Protein AF-A0A450TA01-F1 (afdb_monomer)

Organism: NCBI:txid2126338

Secondary structure (DSSP, 8-state):
-HHHHHHHHHHHHHHHHHHHHHHHHHHHHHHHHHHHHHHHH-SPPHHHHHHHHH--HHHHHHHHHHTTT-SSHHHHS---

Mean predicted aligned error: 4.09 Å

Nearest PDB structures (foldseek):
  6dmx-assembly2_G  TM=3.541E-01  e=3.512E+00  Mus musculus
  8wkw-assembly1_A  TM=4.005E-01  e=9.589E+00  Homo sapiens

InterPro domains:
  IPR025587 Domain of unknown function DUF4351 [PF14261] (23-74)

Solvent-accessible surface area (backbone atoms only — not comparable to full-atom values): 4662 Å² total; per-residue (Å²): 111,70,69,60,53,52,54,48,51,54,54,50,50,52,54,51,53,52,49,53,54,50,52,55,50,42,55,50,51,37,55,52,48,52,53,51,46,35,73,75,72,39,88,74,53,70,69,57,55,53,49,50,77,69,49,50,65,67,56,52,50,56,33,57,65,33,64,80,74,43,90,47,78,68,60,36,70,63,76,132

Sequence (80 aa):
MQQGMQRGLERGLEKGLEKGRLEGKAEEAVAILERLLVKRFGPLGEGTKKRLKLATLEQLDYWSDRILDASTIDTIFEEH

Foldseek 3Di:
DVVVVVVVVVVVVVVVVVVVVLVVLLVVLLVVLLVLCCVQANDDDPVVNVCSVPDHPVLSVQLVVCSVPDPHPVSSVDDD

pLDDT: mean 94.05, std 6.13, range [54.72, 98.19]

Radius of gyration: 18.0 Å; Cα contacts (8 Å, |Δi|>4): 34; chains: 1; bounding box: 43×24×49 Å

Structure (mmCIF, N/CA/C/O backbone):
data_AF-A0A450TA01-F1
#
_entry.id   AF-A0A450TA01-F1
#
loop_
_atom_site.group_PDB
_atom_site.id
_atom_site.type_symbol
_atom_site.label_atom_id
_atom_site.label_alt_id
_atom_site.label_comp_id
_atom_site.label_asym_id
_atom_site.label_entity_id
_atom_site.label_seq_id
_atom_site.pdbx_PDB_ins_code
_atom_site.Cartn_x
_atom_site.Cartn_y
_atom_site.Cartn_z
_atom_site.occupancy
_atom_site.B_iso_or_equiv
_atom_site.auth_seq_id
_atom_site.auth_comp_id
_atom_site.auth_asym_id
_atom_site.auth_atom_id
_atom_site.pdbx_PDB_model_num
ATOM 1 N N . MET A 1 1 ? 27.193 -4.468 -35.239 1.00 77.19 1 MET A N 1
ATOM 2 C CA . MET A 1 1 ? 27.484 -3.843 -33.926 1.00 77.19 1 MET A CA 1
ATOM 3 C C . MET A 1 1 ? 26.477 -2.751 -33.564 1.00 77.19 1 MET A C 1
ATOM 5 O O . MET A 1 1 ? 25.834 -2.891 -32.535 1.00 77.19 1 MET A O 1
ATOM 9 N N . GLN A 1 2 ? 26.248 -1.741 -34.416 1.00 84.94 2 GLN A N 1
ATOM 10 C CA . GLN A 1 2 ? 25.317 -0.628 -34.127 1.00 84.94 2 GLN A CA 1
ATOM 11 C C . GLN A 1 2 ? 23.880 -1.073 -33.783 1.00 84.94 2 GLN A C 1
ATOM 13 O O . GLN A 1 2 ? 23.313 -0.615 -32.798 1.00 84.94 2 GLN A O 1
ATOM 18 N N . GLN A 1 3 ? 23.321 -2.044 -34.514 1.00 85.44 3 GLN A N 1
ATOM 19 C CA . GLN A 1 3 ? 21.971 -2.563 -34.237 1.00 85.44 3 GLN A CA 1
ATOM 20 C C . GLN A 1 3 ? 21.839 -3.257 -32.870 1.00 85.44 3 GLN A C 1
ATOM 22 O O . GLN A 1 3 ? 20.784 -3.192 -32.247 1.00 85.44 3 GLN A O 1
ATOM 27 N N . GLY A 1 4 ? 22.895 -3.925 -32.391 1.00 92.88 4 GLY A N 1
ATOM 28 C CA . GLY A 1 4 ? 22.883 -4.573 -31.075 1.00 92.88 4 GLY A CA 1
ATOM 29 C C . GLY A 1 4 ? 22.876 -3.552 -29.938 1.00 92.88 4 GLY A C 1
ATOM 30 O O . GLY A 1 4 ? 22.155 -3.728 -28.961 1.00 92.88 4 GLY A O 1
ATOM 31 N N . MET A 1 5 ? 23.622 -2.458 -30.107 1.00 94.81 5 MET A N 1
ATOM 32 C CA . MET A 1 5 ? 23.678 -1.359 -29.144 1.00 94.81 5 MET A CA 1
ATOM 33 C C . MET A 1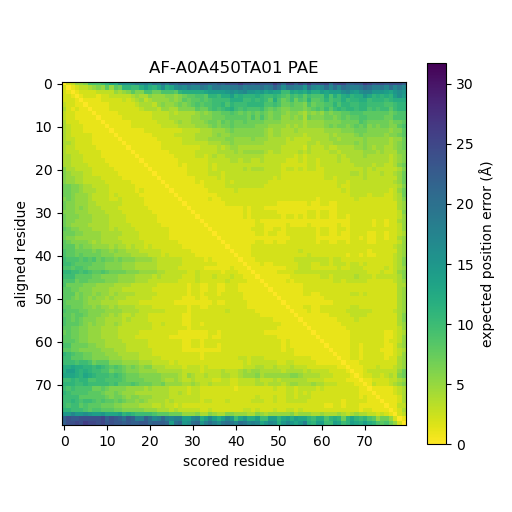 5 ? 22.346 -0.602 -29.067 1.00 94.81 5 MET A C 1
ATOM 35 O O . MET A 1 5 ? 21.841 -0.387 -27.969 1.00 94.81 5 MET A O 1
ATOM 39 N N . GLN A 1 6 ? 21.737 -0.295 -30.218 1.00 92.94 6 GLN A N 1
ATOM 40 C CA . GLN A 1 6 ? 20.423 0.355 -30.283 1.00 92.94 6 GLN A CA 1
ATOM 41 C C . GLN A 1 6 ? 19.343 -0.477 -29.573 1.00 92.94 6 GLN A C 1
ATOM 43 O O . GLN A 1 6 ? 18.660 0.023 -28.684 1.00 92.94 6 GLN A O 1
ATOM 48 N N . ARG A 1 7 ? 19.260 -1.780 -29.880 1.00 93.19 7 ARG A N 1
ATOM 49 C CA . ARG A 1 7 ? 18.310 -2.698 -29.223 1.00 93.19 7 ARG A CA 1
ATOM 50 C C . ARG A 1 7 ? 18.557 -2.831 -27.720 1.00 93.19 7 ARG A C 1
ATOM 52 O O . ARG A 1 7 ? 17.614 -3.025 -26.958 1.00 93.19 7 ARG A O 1
ATOM 59 N N . GLY A 1 8 ? 19.819 -2.781 -27.290 1.00 96.44 8 GLY A N 1
ATOM 60 C CA . GLY A 1 8 ? 20.181 -2.807 -25.874 1.00 96.44 8 GLY A CA 1
ATOM 61 C C . GLY A 1 8 ? 19.679 -1.569 -25.131 1.00 96.44 8 GLY A C 1
ATOM 62 O O . GLY A 1 8 ? 19.093 -1.704 -24.058 1.00 96.44 8 GLY A O 1
ATOM 63 N N . LEU A 1 9 ? 19.854 -0.387 -25.729 1.00 96.75 9 LEU A N 1
ATOM 64 C CA . LEU A 1 9 ? 19.383 0.879 -25.172 1.00 96.75 9 LEU A CA 1
ATOM 65 C C . LEU A 1 9 ? 17.853 0.929 -25.087 1.00 96.75 9 LEU A C 1
ATOM 67 O O . LEU A 1 9 ? 17.320 1.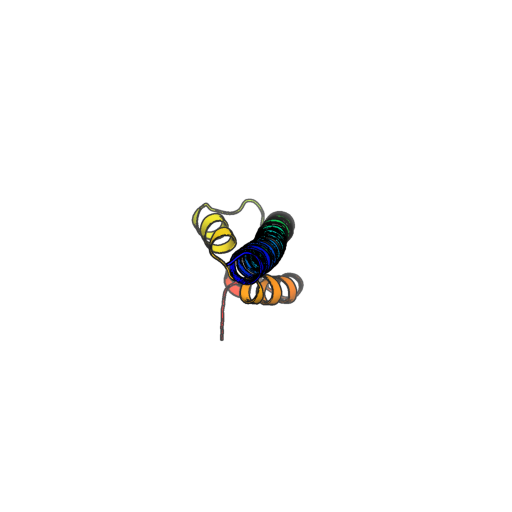254 -24.031 1.00 96.75 9 LEU A O 1
ATOM 71 N N . GLU A 1 10 ? 17.156 0.549 -26.160 1.00 96.06 10 GLU A N 1
ATOM 72 C CA . GLU A 1 10 ? 15.687 0.514 -26.205 1.00 96.06 10 GLU A CA 1
ATOM 73 C C . GLU A 1 10 ? 15.111 -0.396 -25.116 1.00 96.06 10 GLU A C 1
ATOM 75 O O . GLU A 1 10 ? 14.278 0.036 -24.323 1.00 96.06 10 GLU A O 1
ATOM 80 N N . ARG A 1 11 ? 15.632 -1.625 -24.997 1.00 95.25 11 ARG A N 1
ATOM 81 C CA . ARG A 1 11 ? 15.218 -2.565 -23.943 1.00 95.25 11 ARG A CA 1
ATOM 82 C C . ARG A 1 11 ? 15.547 -2.058 -22.541 1.00 95.25 11 ARG A C 1
ATOM 84 O O . ARG A 1 11 ? 14.804 -2.334 -21.605 1.00 95.25 11 ARG A O 1
ATOM 91 N N . GLY A 1 12 ? 16.680 -1.378 -22.372 1.00 97.19 12 GLY A N 1
ATOM 92 C CA . GLY A 1 12 ? 17.068 -0.787 -21.093 1.00 97.19 12 GLY A CA 1
ATOM 93 C C . GLY A 1 12 ? 16.112 0.326 -20.669 1.00 97.19 12 GLY A C 1
ATOM 94 O O . GLY A 1 12 ? 15.666 0.345 -19.523 1.00 97.19 12 GLY A O 1
ATOM 95 N N . LEU A 1 13 ? 15.754 1.205 -21.608 1.00 97.56 13 LEU A N 1
ATOM 96 C CA . LEU A 1 13 ? 14.808 2.293 -21.384 1.00 97.56 13 LEU A CA 1
ATOM 97 C C . LEU A 1 13 ? 13.405 1.762 -21.071 1.00 97.56 13 LEU A C 1
ATOM 99 O O . LEU A 1 13 ? 12.806 2.191 -20.091 1.00 97.56 13 L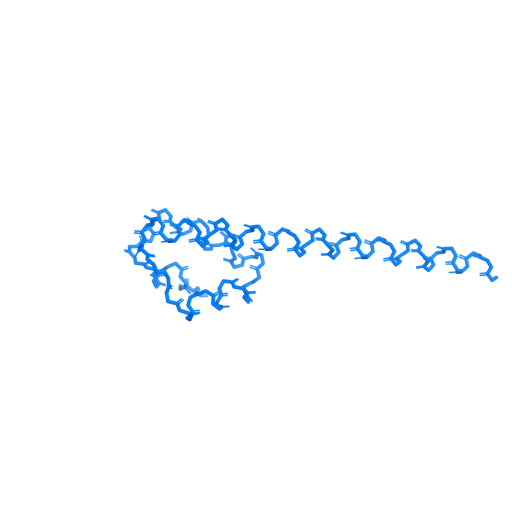EU A O 1
ATOM 103 N N . GLU A 1 14 ? 12.910 0.799 -21.850 1.00 97.38 14 GLU A N 1
ATOM 104 C CA . GLU A 1 14 ? 11.597 0.178 -21.637 1.00 97.38 14 GLU A CA 1
ATOM 105 C C . GLU A 1 14 ? 11.494 -0.454 -20.242 1.00 97.38 14 GLU A C 1
ATOM 107 O O . GLU A 1 14 ? 10.581 -0.134 -19.480 1.00 97.38 14 GLU A O 1
ATOM 112 N N . LYS A 1 15 ? 12.492 -1.258 -19.851 1.00 96.31 15 LYS A N 1
ATOM 113 C CA . LYS A 1 15 ? 12.561 -1.852 -18.507 1.00 96.31 15 LYS A CA 1
ATOM 114 C C . LYS A 1 15 ? 12.643 -0.801 -17.403 1.00 96.31 15 LYS A C 1
ATOM 116 O O . LYS A 1 15 ? 12.040 -0.979 -16.349 1.00 96.31 15 LYS A O 1
ATOM 121 N N . GLY A 1 16 ? 13.399 0.276 -17.621 1.00 97.75 16 GLY A N 1
ATOM 122 C CA . GLY A 1 16 ? 13.524 1.372 -16.661 1.00 97.75 16 GLY A CA 1
ATOM 123 C C . GLY A 1 16 ? 12.202 2.107 -16.444 1.00 97.75 16 GLY A C 1
ATOM 124 O O . GLY A 1 16 ? 11.810 2.341 -15.303 1.00 97.75 16 GLY A O 1
ATOM 125 N N . LEU A 1 17 ? 11.487 2.411 -17.530 1.00 97.81 17 LEU A N 1
ATOM 126 C CA . LEU A 1 17 ? 10.171 3.051 -17.484 1.00 97.81 17 LEU A CA 1
ATOM 127 C C . LEU A 1 17 ? 9.128 2.150 -16.822 1.00 97.81 17 LEU A C 1
ATOM 129 O O . LEU A 1 17 ? 8.359 2.617 -15.984 1.00 97.81 17 LEU A O 1
ATOM 133 N N . GLU A 1 18 ? 9.110 0.861 -17.159 1.00 97.00 18 GLU A N 1
ATOM 134 C CA . GLU A 1 18 ? 8.195 -0.093 -16.538 1.00 97.00 18 GLU A CA 1
ATOM 135 C C . GLU A 1 18 ? 8.457 -0.229 -15.037 1.00 97.00 18 GLU A C 1
ATOM 137 O O . GLU A 1 18 ? 7.518 -0.131 -14.243 1.00 97.00 18 GLU A O 1
ATOM 142 N N . LYS A 1 19 ? 9.728 -0.379 -14.643 1.00 95.88 19 LYS A N 1
ATOM 143 C CA . LYS A 1 19 ? 10.127 -0.447 -13.237 1.00 95.88 19 LYS A CA 1
ATOM 144 C C . LYS A 1 19 ? 9.704 0.814 -12.480 1.00 95.88 19 LYS A C 1
ATOM 146 O O . LYS A 1 19 ? 9.004 0.694 -11.480 1.00 95.88 19 LYS A O 1
ATOM 151 N N . GLY A 1 20 ? 10.036 2.001 -12.992 1.00 97.19 20 GLY A N 1
ATOM 152 C CA . GLY A 1 20 ? 9.660 3.265 -12.351 1.00 97.19 20 GLY A CA 1
ATOM 153 C C . GLY A 1 20 ? 8.143 3.448 -12.245 1.00 97.19 20 GLY A C 1
ATOM 154 O O . GLY A 1 20 ? 7.636 3.913 -11.227 1.00 97.19 20 GLY A O 1
ATOM 155 N N . ARG A 1 21 ? 7.384 3.008 -13.258 1.00 96.44 21 ARG A N 1
ATOM 156 C CA . ARG A 1 21 ? 5.915 3.020 -13.220 1.00 96.44 21 ARG A CA 1
ATOM 157 C C . ARG A 1 21 ? 5.359 2.075 -12.150 1.00 96.44 21 ARG A C 1
ATOM 159 O O . ARG A 1 21 ? 4.334 2.388 -11.550 1.00 96.44 21 ARG A O 1
ATOM 166 N N . LEU A 1 22 ? 5.953 0.897 -11.961 1.00 94.06 22 LEU A N 1
ATOM 167 C CA . LEU A 1 22 ? 5.519 -0.063 -10.940 1.00 94.06 22 LEU A CA 1
ATOM 168 C C . LEU A 1 22 ? 5.873 0.413 -9.529 1.00 94.06 22 LEU A C 1
ATOM 170 O O . LEU A 1 22 ? 5.009 0.364 -8.658 1.00 94.06 22 LEU A O 1
ATOM 174 N N . GLU A 1 23 ? 7.086 0.930 -9.329 1.00 94.31 23 GLU A N 1
ATOM 175 C CA . GLU A 1 23 ? 7.528 1.515 -8.057 1.00 94.31 23 GLU A CA 1
ATOM 176 C C . GLU A 1 23 ? 6.635 2.697 -7.663 1.00 94.31 23 GLU A C 1
ATOM 178 O O . GLU A 1 23 ? 6.054 2.682 -6.582 1.00 94.31 23 GLU A O 1
ATOM 183 N N . GLY A 1 24 ? 6.395 3.647 -8.575 1.00 96.56 24 GLY A N 1
ATOM 184 C CA . GLY A 1 24 ? 5.520 4.791 -8.301 1.00 96.56 24 GLY A CA 1
ATOM 185 C C . GLY A 1 24 ? 4.070 4.396 -7.994 1.00 96.56 24 GLY A C 1
ATOM 186 O O . GLY A 1 24 ? 3.430 5.003 -7.139 1.00 96.56 24 GLY A O 1
ATOM 187 N N . LYS A 1 25 ? 3.546 3.340 -8.636 1.00 95.62 25 LYS A N 1
ATOM 188 C CA . LYS A 1 25 ? 2.224 2.793 -8.287 1.00 95.62 25 LYS A CA 1
ATOM 189 C C . LYS A 1 25 ? 2.202 2.196 -6.881 1.00 95.62 25 LYS A C 1
ATOM 191 O O . LYS A 1 25 ? 1.220 2.391 -6.173 1.00 95.62 25 LYS A O 1
ATOM 196 N N . ALA A 1 26 ? 3.247 1.466 -6.492 1.00 94.50 26 ALA A N 1
ATOM 197 C CA . ALA A 1 26 ? 3.329 0.854 -5.169 1.00 94.50 26 ALA A CA 1
ATOM 198 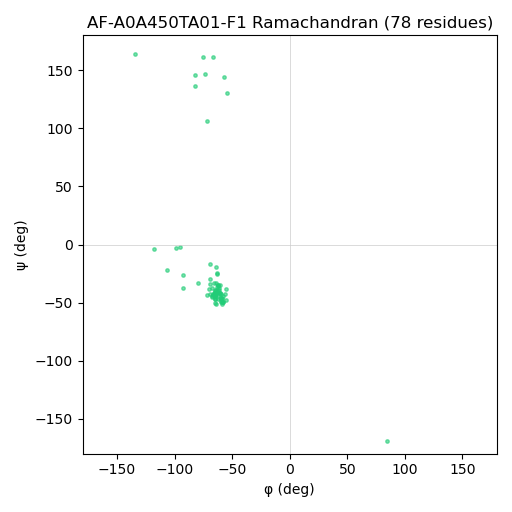C C . ALA A 1 26 ? 3.465 1.916 -4.072 1.00 94.50 26 ALA A C 1
ATOM 200 O O . ALA A 1 26 ? 2.745 1.859 -3.080 1.00 94.50 26 ALA A O 1
ATOM 201 N N . GLU A 1 27 ? 4.320 2.920 -4.276 1.00 96.81 27 GLU A N 1
ATOM 202 C CA . GLU A 1 2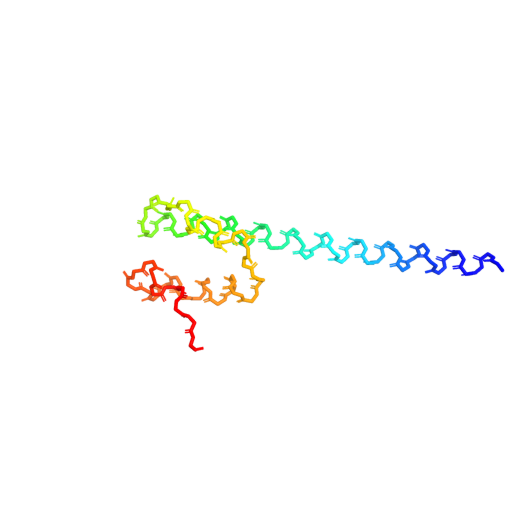7 ? 4.495 4.036 -3.342 1.00 96.81 27 GLU A CA 1
ATOM 203 C C . GLU A 1 27 ? 3.188 4.810 -3.117 1.00 96.81 27 GLU A C 1
ATOM 205 O O . GLU A 1 27 ? 2.809 5.057 -1.969 1.00 96.81 27 GLU A O 1
ATOM 210 N N . GLU A 1 28 ? 2.457 5.131 -4.189 1.00 97.69 28 GLU A N 1
ATOM 211 C CA . GLU A 1 28 ? 1.170 5.826 -4.078 1.00 97.69 28 GLU A CA 1
ATOM 212 C C . GLU A 1 28 ? 0.107 4.948 -3.401 1.00 97.69 28 GLU A C 1
ATOM 214 O O . GLU A 1 28 ? -0.611 5.418 -2.518 1.00 97.69 28 GLU A O 1
ATOM 219 N N . ALA A 1 29 ? 0.029 3.658 -3.746 1.00 97.38 29 ALA A N 1
ATOM 220 C CA . ALA A 1 29 ? -0.899 2.726 -3.105 1.00 97.38 29 ALA A CA 1
ATOM 221 C C . ALA A 1 29 ? -0.634 2.604 -1.592 1.00 97.38 29 ALA A C 1
ATOM 223 O O . ALA A 1 29 ? -1.574 2.658 -0.797 1.00 97.38 29 ALA A O 1
ATOM 224 N N . VAL A 1 30 ? 0.638 2.535 -1.178 1.00 98.19 30 VAL A N 1
ATOM 225 C CA . VAL A 1 30 ? 1.038 2.573 0.238 1.00 98.19 30 VAL A CA 1
ATOM 226 C C . VAL A 1 30 ? 0.580 3.867 0.906 1.00 98.19 30 VAL A C 1
ATOM 228 O O . VAL A 1 30 ? -0.030 3.811 1.974 1.00 98.19 30 VAL A O 1
ATOM 231 N N . ALA A 1 31 ? 0.838 5.024 0.291 1.00 98.06 31 ALA A N 1
ATOM 232 C CA . ALA A 1 31 ? 0.484 6.324 0.859 1.00 98.06 31 ALA A CA 1
ATOM 233 C C . ALA A 1 31 ? -1.036 6.498 1.022 1.00 98.06 31 ALA A C 1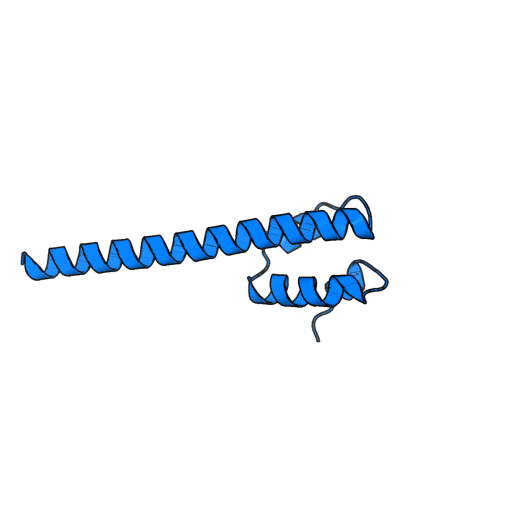
ATOM 235 O O . ALA A 1 31 ? -1.510 7.004 2.047 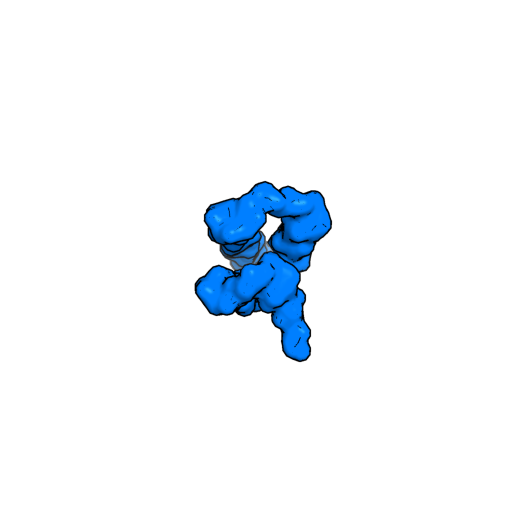1.00 98.06 31 ALA A O 1
ATOM 236 N N . ILE A 1 32 ? -1.816 6.057 0.031 1.00 97.69 32 ILE A N 1
ATOM 237 C CA . ILE A 1 32 ? -3.280 6.077 0.086 1.00 97.69 32 ILE A CA 1
ATOM 238 C C . ILE A 1 32 ? -3.778 5.155 1.198 1.00 97.69 32 ILE A C 1
ATOM 240 O O . ILE A 1 32 ? -4.562 5.599 2.041 1.00 97.69 32 ILE A O 1
ATOM 244 N N . LEU A 1 33 ? -3.318 3.902 1.229 1.00 97.25 33 LEU A N 1
ATOM 245 C CA . LEU A 1 33 ? -3.778 2.926 2.209 1.00 97.25 33 LEU A CA 1
ATOM 246 C C . LEU A 1 33 ? -3.388 3.336 3.636 1.00 97.25 33 LEU A C 1
ATOM 248 O O . LEU A 1 33 ? -4.232 3.292 4.527 1.00 97.25 33 LEU A O 1
ATOM 252 N N . GLU A 1 34 ? -2.168 3.838 3.855 1.00 97.75 34 GLU A N 1
ATOM 253 C CA . GLU A 1 34 ? -1.744 4.394 5.147 1.00 97.75 34 GLU A CA 1
ATOM 254 C C . GLU A 1 34 ? -2.691 5.510 5.609 1.00 97.75 34 GLU A C 1
ATOM 256 O O . GLU A 1 34 ? -3.173 5.483 6.744 1.00 97.75 34 GLU A O 1
ATOM 261 N N . ARG A 1 35 ? -3.033 6.460 4.728 1.00 97.81 35 ARG A N 1
ATOM 262 C CA . ARG A 1 35 ? -3.962 7.555 5.050 1.00 97.81 35 ARG A CA 1
ATOM 263 C C . ARG A 1 35 ? -5.352 7.043 5.430 1.00 97.81 35 ARG A C 1
ATOM 265 O O . ARG A 1 35 ? -5.963 7.574 6.359 1.00 97.81 35 ARG A O 1
ATOM 272 N N . LEU A 1 36 ? -5.868 6.041 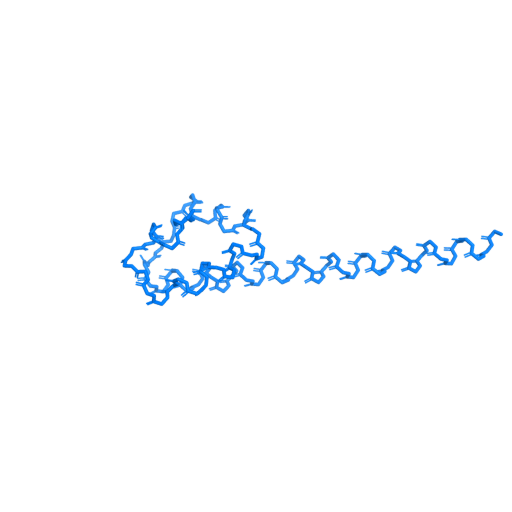4.720 1.00 96.94 36 LEU A N 1
ATOM 273 C CA . LEU A 1 36 ? -7.181 5.463 5.010 1.00 96.94 36 LEU A CA 1
ATOM 274 C C . LEU A 1 36 ? -7.178 4.691 6.336 1.00 96.94 36 LEU A C 1
ATOM 276 O O . LEU A 1 36 ? -8.091 4.865 7.145 1.00 96.94 36 LEU A O 1
ATOM 280 N N . LEU A 1 37 ? -6.132 3.903 6.592 1.00 97.19 37 LEU A N 1
ATOM 281 C CA . LEU A 1 37 ? -5.959 3.173 7.846 1.00 97.19 37 LEU A CA 1
ATOM 282 C C . LEU A 1 37 ? -5.862 4.135 9.033 1.00 97.19 37 LEU A C 1
ATOM 284 O O . LEU A 1 37 ? -6.553 3.934 10.030 1.00 97.19 37 LEU A O 1
ATOM 288 N N . VAL A 1 38 ? -5.098 5.228 8.901 1.00 97.38 38 VAL A N 1
ATOM 289 C CA . VAL A 1 38 ? -5.030 6.278 9.931 1.00 97.38 38 VAL A CA 1
ATOM 290 C C . VAL A 1 38 ? -6.399 6.899 10.184 1.00 97.38 38 VAL A C 1
ATOM 292 O O . VAL A 1 38 ? -6.780 7.117 11.333 1.00 97.38 38 VAL A O 1
ATOM 295 N N . LYS A 1 39 ? -7.165 7.171 9.124 1.00 96.81 39 LYS A N 1
ATOM 296 C CA . LYS A 1 39 ? -8.494 7.777 9.245 1.00 96.81 39 LYS A CA 1
ATOM 297 C C . LYS A 1 39 ? -9.497 6.864 9.957 1.00 96.81 39 LYS A C 1
ATOM 299 O O . LYS A 1 39 ? -10.380 7.374 10.639 1.00 96.81 39 LYS A O 1
ATOM 304 N N . ARG A 1 40 ? -9.386 5.544 9.784 1.00 95.62 40 ARG A N 1
ATOM 305 C CA . ARG A 1 40 ? -10.352 4.568 10.314 1.00 95.62 40 ARG A CA 1
ATOM 306 C C . ARG A 1 40 ? -9.969 4.023 11.690 1.00 95.62 40 ARG A C 1
ATOM 308 O O . ARG A 1 40 ? -10.847 3.843 12.525 1.00 95.62 40 ARG A O 1
ATOM 315 N N . PHE A 1 41 ? -8.679 3.797 11.932 1.00 95.69 41 PHE A N 1
ATOM 316 C CA . PHE A 1 41 ? -8.173 3.128 13.138 1.00 95.69 41 PHE A CA 1
ATOM 317 C C . PHE A 1 41 ? -7.254 4.003 14.001 1.00 95.69 41 PHE A C 1
ATOM 319 O O . PHE A 1 41 ? -6.851 3.580 15.081 1.00 95.69 41 PHE A O 1
ATOM 326 N N . GLY A 1 42 ? -6.933 5.222 13.560 1.00 95.88 42 GLY A N 1
ATOM 327 C CA . GLY A 1 42 ? -6.007 6.113 14.257 1.00 95.88 42 GLY A CA 1
ATOM 328 C C . GLY A 1 42 ? -4.533 5.846 13.918 1.00 95.88 42 GLY A C 1
ATOM 329 O O . GLY A 1 42 ? -4.224 5.146 12.954 1.00 95.88 42 GLY A O 1
ATOM 330 N N . PRO A 1 43 ? -3.589 6.446 14.665 1.00 96.62 43 PRO A N 1
ATOM 331 C CA . PRO A 1 43 ? -2.163 6.372 14.357 1.00 96.62 43 PRO A CA 1
ATOM 332 C C . PRO A 1 43 ? -1.645 4.935 14.223 1.00 96.62 43 PRO A C 1
ATOM 334 O O . PRO A 1 43 ? -1.848 4.102 15.103 1.00 96.62 43 PRO A O 1
ATOM 337 N N . LEU A 1 44 ? -0.921 4.664 13.135 1.00 96.56 44 LEU A N 1
ATOM 338 C CA . LEU A 1 44 ? -0.345 3.342 12.891 1.00 96.56 44 LEU A CA 1
ATOM 339 C C . LEU A 1 44 ? 0.967 3.160 13.652 1.00 96.56 44 LEU A C 1
ATOM 341 O O . LEU A 1 44 ? 1.846 4.029 13.609 1.00 96.56 44 LEU A O 1
ATOM 345 N N . GLY A 1 45 ? 1.125 1.991 14.271 1.00 95.81 45 GLY A N 1
ATOM 346 C CA . GLY A 1 45 ? 2.398 1.552 14.835 1.00 95.81 45 GLY A CA 1
ATOM 347 C C . GLY A 1 45 ? 3.459 1.298 13.758 1.00 95.81 45 GLY A C 1
ATOM 348 O O . GLY A 1 45 ? 3.155 1.098 12.578 1.00 95.81 45 GLY A O 1
ATOM 349 N N . GLU A 1 46 ? 4.730 1.267 14.165 1.00 95.50 46 GLU A N 1
ATOM 350 C CA . GLU A 1 46 ? 5.859 1.071 13.242 1.00 95.50 46 GLU A CA 1
ATOM 351 C C . GLU A 1 46 ? 5.796 -0.265 12.490 1.00 95.50 46 GLU A C 1
ATOM 353 O O . GLU A 1 46 ? 6.143 -0.322 11.309 1.0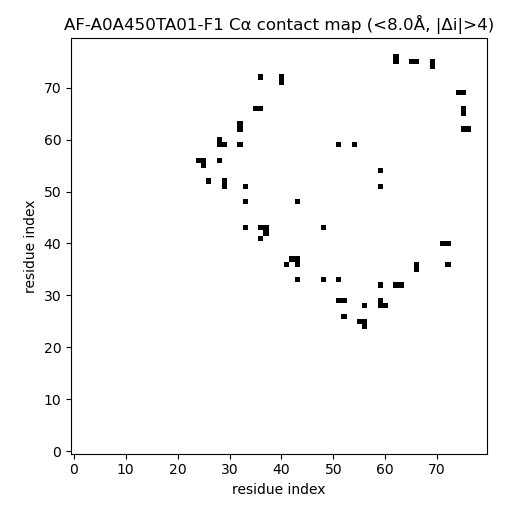0 95.50 46 GLU A O 1
ATOM 358 N N . GLY A 1 47 ? 5.299 -1.324 13.141 1.00 95.25 47 GLY A N 1
ATOM 359 C CA . GLY A 1 47 ? 5.113 -2.637 12.520 1.00 95.25 47 GLY A CA 1
ATOM 360 C C . GLY A 1 47 ? 4.180 -2.579 11.310 1.00 95.25 47 GLY A C 1
ATOM 361 O O . GLY A 1 47 ? 4.530 -3.066 10.236 1.00 95.25 47 GLY A O 1
ATOM 362 N N . THR A 1 48 ? 3.040 -1.899 11.446 1.00 95.56 48 THR A N 1
ATOM 363 C CA . THR A 1 48 ? 2.073 -1.713 10.358 1.00 95.56 48 THR A CA 1
ATOM 364 C C . THR A 1 48 ? 2.658 -0.883 9.221 1.00 95.56 48 THR A C 1
ATOM 366 O O . THR A 1 48 ? 2.553 -1.268 8.061 1.00 95.56 48 THR A O 1
ATOM 369 N N . LYS A 1 49 ? 3.351 0.219 9.533 1.00 96.06 49 LYS A N 1
ATOM 370 C CA . LYS A 1 49 ? 4.007 1.051 8.511 1.00 96.06 49 LYS A CA 1
ATOM 371 C C . LYS A 1 49 ? 5.064 0.272 7.731 1.00 96.06 49 LYS A C 1
ATOM 373 O O . LYS A 1 49 ? 5.151 0.391 6.512 1.00 96.06 49 LYS A O 1
ATOM 378 N N . LYS A 1 50 ? 5.863 -0.547 8.421 1.00 96.44 50 LYS A N 1
ATOM 379 C CA . LYS A 1 50 ? 6.852 -1.419 7.778 1.00 96.44 50 LYS A CA 1
ATOM 380 C C . LYS A 1 50 ? 6.180 -2.473 6.901 1.00 96.44 50 LYS A C 1
ATOM 382 O O . LYS A 1 50 ? 6.670 -2.729 5.806 1.00 96.44 50 LYS A O 1
ATOM 387 N N . ARG A 1 51 ? 5.059 -3.041 7.352 1.00 95.81 51 ARG A N 1
ATOM 388 C CA . ARG A 1 51 ? 4.273 -4.000 6.571 1.00 95.81 51 ARG A CA 1
ATOM 389 C C . ARG A 1 51 ? 3.756 -3.386 5.271 1.00 95.81 51 ARG A C 1
ATOM 391 O O . ARG A 1 51 ? 3.945 -3.995 4.230 1.00 95.81 51 ARG A O 1
ATOM 398 N N . LEU A 1 52 ? 3.195 -2.174 5.315 1.00 96.19 52 LEU A N 1
ATOM 399 C CA . LEU A 1 52 ? 2.732 -1.470 4.112 1.00 96.19 52 LEU A CA 1
ATOM 400 C C . LEU A 1 52 ? 3.875 -1.239 3.114 1.00 96.19 52 LEU A C 1
ATOM 402 O O . LEU A 1 52 ? 3.734 -1.551 1.941 1.00 96.19 52 LEU A O 1
ATOM 406 N N . LYS A 1 53 ? 5.042 -0.780 3.583 1.00 95.19 53 LYS A N 1
ATOM 407 C CA . LYS A 1 53 ? 6.217 -0.535 2.723 1.00 95.19 53 LYS A CA 1
ATOM 408 C C . LYS A 1 53 ? 6.781 -1.785 2.042 1.00 95.19 53 LYS A C 1
ATOM 410 O O . LYS A 1 53 ? 7.468 -1.656 1.036 1.00 95.19 53 LYS A O 1
ATOM 415 N N . LEU A 1 54 ? 6.567 -2.964 2.623 1.00 95.25 54 LEU A N 1
ATOM 416 C CA . LEU A 1 54 ? 7.059 -4.239 2.093 1.00 95.25 54 LEU A CA 1
ATOM 417 C C . LEU A 1 54 ? 5.992 -5.006 1.302 1.00 95.25 54 LEU A C 1
ATOM 419 O O . LEU A 1 54 ? 6.290 -6.081 0.785 1.00 95.25 54 LEU A O 1
ATOM 423 N N . ALA A 1 55 ? 4.769 -4.484 1.235 1.00 95.44 55 ALA A N 1
ATOM 424 C CA . ALA A 1 55 ? 3.651 -5.148 0.594 1.00 95.44 55 ALA A CA 1
ATOM 425 C C . ALA A 1 55 ? 3.773 -5.127 -0.931 1.00 95.44 55 ALA A C 1
ATOM 427 O O . ALA A 1 55 ? 4.265 -4.166 -1.528 1.00 95.44 55 ALA A O 1
ATOM 428 N N . THR A 1 56 ? 3.285 -6.186 -1.571 1.00 94.50 56 THR A N 1
ATOM 429 C CA . THR A 1 56 ? 3.121 -6.204 -3.026 1.00 94.50 56 THR A CA 1
ATOM 430 C C . THR A 1 56 ? 1.914 -5.358 -3.439 1.00 94.50 56 THR A C 1
ATOM 432 O O . THR A 1 56 ? 1.022 -5.089 -2.636 1.00 94.50 56 THR A O 1
ATOM 435 N N . LEU A 1 57 ? 1.847 -4.966 -4.716 1.00 94.12 57 LEU A N 1
ATOM 436 C CA . LEU A 1 57 ? 0.663 -4.283 -5.255 1.00 94.12 57 LEU A CA 1
ATOM 437 C C . LEU A 1 57 ? -0.624 -5.090 -5.040 1.00 94.12 57 LEU A C 1
ATOM 439 O O . LEU A 1 57 ? -1.648 -4.505 -4.721 1.00 94.12 57 LEU A O 1
ATOM 443 N N . GLU A 1 58 ? -0.557 -6.415 -5.167 1.00 94.44 58 GLU A N 1
ATOM 444 C CA . GLU A 1 58 ? -1.692 -7.318 -4.949 1.00 94.44 58 GLU A CA 1
ATOM 445 C C . GLU A 1 58 ? -2.164 -7.306 -3.490 1.00 94.44 58 GLU A C 1
ATOM 447 O O . GLU A 1 58 ? -3.359 -7.211 -3.226 1.00 94.44 58 GLU A O 1
ATOM 452 N N . GLN A 1 59 ? -1.232 -7.310 -2.533 1.00 95.75 59 GLN A N 1
ATOM 453 C CA . GLN A 1 59 ? -1.571 -7.187 -1.114 1.00 95.75 59 GLN A CA 1
ATOM 454 C C . GLN A 1 59 ? -2.199 -5.829 -0.795 1.00 95.75 59 GLN A C 1
ATOM 456 O O . GLN A 1 59 ? -3.173 -5.759 -0.050 1.00 95.75 59 GLN A O 1
ATOM 461 N N . LEU A 1 60 ? -1.660 -4.746 -1.364 1.00 95.88 60 LEU A N 1
ATOM 462 C CA . LEU A 1 60 ? -2.198 -3.397 -1.178 1.00 95.88 60 LEU A CA 1
ATOM 463 C C . LEU A 1 60 ? -3.610 -3.260 -1.755 1.00 95.88 60 LEU A C 1
ATOM 465 O O . LEU A 1 60 ? -4.448 -2.611 -1.131 1.00 95.88 60 LEU A O 1
ATOM 469 N N . ASP A 1 61 ? -3.877 -3.875 -2.906 1.00 94.81 61 ASP A N 1
ATOM 470 C CA . ASP A 1 61 ? -5.200 -3.908 -3.535 1.00 94.81 61 ASP A CA 1
ATOM 471 C C . ASP A 1 61 ? -6.195 -4.687 -2.661 1.00 94.81 61 ASP A C 1
ATOM 473 O O . ASP A 1 61 ? -7.213 -4.149 -2.229 1.00 94.81 61 ASP A O 1
ATOM 477 N N . TYR A 1 62 ? -5.818 -5.899 -2.244 1.00 94.62 62 TYR A N 1
ATOM 478 C CA . TYR A 1 62 ? -6.627 -6.735 -1.356 1.00 94.62 62 TYR A CA 1
ATOM 479 C C . TYR A 1 62 ? -6.956 -6.051 -0.017 1.00 94.62 62 TYR A C 1
ATOM 481 O O . TYR A 1 62 ? -8.095 -6.074 0.455 1.00 94.62 62 TYR A O 1
ATOM 489 N N . TRP A 1 63 ? -5.976 -5.397 0.612 1.00 96.19 63 TRP A N 1
ATOM 490 C CA . TRP A 1 63 ? -6.205 -4.647 1.850 1.00 96.19 63 TRP A CA 1
ATOM 491 C C . TRP A 1 63 ? -7.053 -3.390 1.629 1.00 96.19 63 TRP A C 1
ATOM 493 O O . TRP A 1 63 ? -7.778 -2.983 2.541 1.00 96.19 63 TRP A O 1
ATOM 503 N N . SER A 1 64 ? -6.983 -2.785 0.439 1.00 94.69 64 SER A N 1
ATOM 504 C CA . SER A 1 64 ? -7.814 -1.635 0.071 1.00 94.69 64 SER A CA 1
ATOM 505 C C . SER A 1 64 ? -9.287 -2.017 -0.042 1.00 94.69 64 SER A C 1
ATOM 507 O O . SER A 1 64 ? -10.125 -1.254 0.429 1.00 94.69 64 SER A O 1
ATOM 509 N N . ASP A 1 65 ? -9.615 -3.203 -0.552 1.00 93.88 65 ASP A N 1
ATOM 510 C CA . ASP A 1 65 ? -11.000 -3.693 -0.578 1.00 93.88 65 ASP A CA 1
ATOM 511 C C . ASP A 1 65 ? -11.532 -3.966 0.836 1.00 93.88 65 ASP A C 1
ATOM 513 O O . ASP A 1 65 ? -12.636 -3.556 1.203 1.00 93.88 65 ASP A O 1
ATOM 517 N N . ARG A 1 66 ? -10.712 -4.588 1.691 1.00 94.06 66 ARG A N 1
ATOM 518 C CA . ARG A 1 66 ? -11.106 -4.945 3.068 1.00 94.06 66 ARG A CA 1
ATOM 519 C C . ARG A 1 66 ? -11.277 -3.751 3.995 1.00 94.06 66 ARG A C 1
ATOM 521 O O . ARG A 1 66 ? -11.871 -3.891 5.068 1.00 94.06 66 ARG A O 1
ATOM 528 N N . ILE A 1 67 ? -10.760 -2.578 3.630 1.00 92.69 67 ILE A N 1
ATOM 529 C CA . ILE A 1 67 ? -10.788 -1.418 4.521 1.00 92.69 67 ILE A CA 1
ATOM 530 C C . ILE A 1 67 ? -12.202 -0.953 4.850 1.00 92.69 67 ILE A C 1
ATOM 532 O O . ILE A 1 67 ? -12.387 -0.323 5.886 1.00 92.69 67 ILE A O 1
ATOM 536 N N . LEU A 1 68 ? -13.186 -1.236 3.994 1.00 88.19 68 LEU A N 1
ATOM 537 C CA . LEU A 1 68 ? -14.566 -0.799 4.189 1.00 88.19 68 LEU A CA 1
ATOM 538 C C . LEU A 1 68 ? -15.322 -1.688 5.184 1.00 88.19 68 LEU A C 1
ATOM 540 O O . LEU A 1 68 ? -16.105 -1.158 5.976 1.00 88.19 68 LEU A O 1
ATOM 544 N N . ASP A 1 69 ? -15.008 -2.985 5.221 1.00 91.06 69 ASP A N 1
ATOM 545 C CA . ASP A 1 69 ? -15.771 -3.996 5.967 1.00 91.06 69 ASP A CA 1
ATOM 546 C C . ASP A 1 69 ? -15.071 -4.497 7.238 1.00 91.06 69 ASP A C 1
ATOM 548 O O . ASP A 1 69 ? -15.722 -4.981 8.164 1.00 91.06 69 ASP A O 1
ATOM 552 N N . ALA A 1 70 ? -13.744 -4.361 7.326 1.00 93.25 70 ALA A N 1
ATOM 553 C CA . ALA A 1 70 ? -12.972 -4.820 8.480 1.00 93.25 70 ALA A CA 1
ATOM 554 C C . ALA A 1 70 ? -13.472 -4.187 9.794 1.00 93.25 70 ALA A C 1
ATOM 556 O O . ALA A 1 70 ? -13.845 -3.018 9.820 1.00 93.25 70 ALA A O 1
ATOM 557 N N . SER A 1 71 ? -13.460 -4.914 10.909 1.00 92.44 71 SER A N 1
ATOM 558 C CA . SER A 1 71 ? -13.827 -4.337 12.219 1.00 92.44 71 SER A CA 1
ATOM 559 C C . SER A 1 71 ? -12.612 -3.814 12.984 1.00 92.44 71 SER A C 1
ATOM 561 O O . SER A 1 71 ? -12.724 -2.893 13.790 1.00 92.44 71 SER A O 1
ATOM 563 N N . THR A 1 72 ? -11.436 -4.373 12.709 1.00 93.75 72 THR A N 1
ATOM 564 C CA . THR A 1 72 ? -10.162 -3.985 13.317 1.00 93.75 72 THR A CA 1
ATOM 565 C C . THR A 1 72 ? -9.084 -3.872 12.251 1.00 93.75 72 THR A C 1
ATOM 567 O O . THR A 1 72 ? -9.221 -4.389 11.139 1.00 93.75 72 THR A O 1
ATOM 570 N N . ILE A 1 73 ? -7.980 -3.217 12.593 1.00 93.75 73 ILE A N 1
ATOM 571 C CA . ILE A 1 73 ? -6.842 -3.135 11.685 1.00 93.75 73 ILE A CA 1
ATOM 572 C C . ILE A 1 73 ? -6.246 -4.520 11.387 1.00 93.75 73 ILE A C 1
ATOM 574 O O . ILE A 1 73 ? -5.872 -4.786 10.249 1.00 93.75 73 ILE A O 1
ATOM 578 N N . ASP A 1 74 ? -6.230 -5.425 12.367 1.00 92.62 74 ASP A N 1
ATOM 579 C CA . ASP A 1 74 ? -5.717 -6.787 12.198 1.00 92.62 74 ASP A CA 1
ATOM 580 C C . ASP A 1 74 ? -6.530 -7.573 11.162 1.00 92.62 74 ASP A C 1
ATOM 582 O O . ASP A 1 74 ? -5.946 -8.211 10.290 1.00 92.62 74 ASP A O 1
ATOM 586 N N . THR A 1 75 ? -7.862 -7.420 11.151 1.00 93.25 75 THR A N 1
ATOM 587 C CA . THR A 1 75 ? -8.722 -8.090 10.157 1.00 93.25 75 THR A CA 1
ATOM 588 C C . THR A 1 75 ? -8.472 -7.649 8.713 1.00 93.25 75 THR A C 1
ATOM 590 O O . THR A 1 75 ? -8.823 -8.378 7.791 1.00 93.25 75 THR A O 1
ATOM 593 N N . ILE A 1 76 ? -7.850 -6.494 8.458 1.00 93.75 76 ILE A N 1
ATOM 594 C CA . ILE A 1 76 ? -7.453 -6.107 7.088 1.00 93.75 76 ILE A CA 1
ATOM 595 C C . ILE A 1 76 ? -6.314 -6.990 6.588 1.00 93.75 76 ILE A C 1
ATOM 597 O O . ILE A 1 76 ? -6.236 -7.316 5.409 1.00 93.75 76 ILE A O 1
ATOM 601 N N . PHE A 1 77 ? -5.449 -7.386 7.509 1.00 92.69 77 PHE A N 1
ATOM 602 C CA . PHE A 1 77 ? -4.179 -8.028 7.251 1.00 92.69 77 PHE A CA 1
ATOM 603 C C . PHE A 1 77 ? -4.217 -9.558 7.321 1.00 92.69 77 PHE A C 1
ATOM 605 O O . PHE A 1 77 ? -3.188 -10.204 7.103 1.00 92.69 77 PHE A O 1
ATOM 612 N N . GLU A 1 78 ? -5.367 -10.132 7.649 1.00 87.25 78 GLU A N 1
ATOM 613 C CA . GLU A 1 78 ? -5.615 -11.566 7.572 1.00 87.25 78 GLU A CA 1
ATOM 614 C C . GLU A 1 78 ? -5.722 -11.976 6.093 1.00 87.25 78 GLU A C 1
ATOM 616 O O . GLU A 1 78 ? -6.686 -11.650 5.392 1.00 87.25 78 GLU A O 1
ATOM 621 N N . GLU A 1 79 ? -4.681 -12.649 5.602 1.00 70.06 79 GLU A N 1
ATOM 622 C CA . GLU A 1 79 ? -4.730 -13.399 4.344 1.00 70.06 79 GLU A CA 1
ATOM 623 C C . GLU A 1 79 ? -5.358 -14.770 4.613 1.00 70.06 79 GLU A C 1
ATOM 625 O O . GLU A 1 79 ? -5.211 -15.318 5.709 1.00 70.06 79 GLU A O 1
ATOM 630 N N . HIS A 1 80 ? -6.102 -15.282 3.632 1.00 54.72 80 HIS A N 1
ATOM 631 C CA . HIS A 1 80 ? -6.714 -16.605 3.704 1.00 54.72 80 HIS A CA 1
ATOM 632 C C . HIS A 1 80 ? -5.718 -17.712 3.362 1.00 54.72 80 HIS A C 1
ATOM 634 O O . HIS A 1 80 ? -4.890 -17.490 2.450 1.00 54.72 80 HIS A O 1
#